Protein AF-A0A7Y5BWC0-F1 (afdb_monomer_lite)

Secondary structure (DSSP, 8-state):
-TTHHHHHHHHHHHHHHTT--SS-HHHHHHHHHHHHHHHHHHHHHHHHSTTGGGGHHHHHHHHHHHHHHHHHTTGGG--

Radius of gyration: 15.83 Å; chains: 1; bounding box: 32×22×45 Å

Foldseek 3Di:
DVCPVVVLVVVVVVCVVVVNPVCDSVNSLLVVLVVLLVLLVVLVCCCPDDCNVVVCVPSVVSNVVSVVSNVVSVSVVND

pLDDT: mean 92.53, std 6.01, range [60.94, 98.31]

Structure (mmCIF, N/CA/C/O backbone):
data_AF-A0A7Y5BWC0-F1
#
_entry.id   AF-A0A7Y5BWC0-F1
#
loop_
_atom_site.group_PDB
_atom_site.id
_atom_site.type_symbol
_atom_site.label_atom_id
_atom_site.label_alt_id
_atom_site.label_comp_id
_atom_site.label_asym_id
_atom_site.label_entity_id
_atom_site.label_seq_id
_atom_site.pdbx_PDB_ins_code
_atom_site.Cartn_x
_atom_site.Cartn_y
_atom_site.Cartn_z
_atom_site.occupancy
_atom_site.B_iso_or_equiv
_atom_site.auth_seq_id
_atom_site.auth_comp_id
_atom_site.auth_asym_id
_atom_site.auth_atom_id
_atom_site.pdbx_PDB_model_num
ATOM 1 N N . ARG A 1 1 ? -5.291 -7.842 -2.650 1.00 60.94 1 ARG A N 1
ATOM 2 C CA . ARG A 1 1 ? -6.589 -7.210 -2.313 1.00 60.94 1 ARG A CA 1
ATOM 3 C C . ARG A 1 1 ? -7.505 -8.065 -1.462 1.00 60.94 1 ARG A C 1
ATOM 5 O O . ARG A 1 1 ? -7.678 -7.715 -0.306 1.00 60.94 1 ARG A O 1
ATOM 12 N N . GLN A 1 2 ? -8.053 -9.185 -1.958 1.00 78.69 2 GLN A N 1
ATOM 13 C CA . GLN A 1 2 ? -9.058 -9.972 -1.208 1.00 78.69 2 GLN A CA 1
ATOM 14 C C . GLN A 1 2 ? -8.625 -10.383 0.214 1.00 78.69 2 GLN A C 1
ATOM 16 O O . GLN A 1 2 ? -9.467 -10.546 1.086 1.00 78.69 2 GLN A O 1
ATOM 21 N N . TRP A 1 3 ? -7.314 -10.495 0.452 1.00 88.81 3 TRP A N 1
ATOM 22 C CA . TRP A 1 3 ? -6.744 -10.863 1.747 1.00 88.81 3 TRP A CA 1
ATOM 23 C C . TRP A 1 3 ? -6.168 -9.694 2.554 1.00 88.81 3 TRP A C 1
ATOM 25 O O . TRP A 1 3 ? -6.018 -9.835 3.760 1.00 88.81 3 TRP A O 1
ATOM 35 N N . GLU A 1 4 ? -5.886 -8.541 1.942 1.00 91.25 4 GLU A N 1
ATOM 36 C CA . GLU A 1 4 ? -5.208 -7.421 2.624 1.00 91.25 4 GLU A CA 1
ATOM 37 C C . GLU A 1 4 ? -6.063 -6.886 3.774 1.00 91.25 4 GLU A C 1
ATOM 39 O O . GLU A 1 4 ? -5.635 -6.900 4.924 1.00 91.25 4 GLU A O 1
ATOM 44 N N . MET A 1 5 ? -7.313 -6.512 3.492 1.00 94.12 5 MET A N 1
ATOM 45 C CA . MET A 1 5 ? -8.214 -5.981 4.518 1.00 94.12 5 MET A CA 1
ATOM 46 C C . MET A 1 5 ? -8.539 -6.994 5.627 1.00 94.12 5 MET A C 1
ATOM 48 O O . MET A 1 5 ? -8.474 -6.609 6.797 1.00 94.12 5 MET A O 1
ATOM 52 N N . PRO A 1 6 ? -8.844 -8.276 5.330 1.00 96.06 6 PRO A N 1
ATOM 53 C CA . PRO A 1 6 ? -8.980 -9.291 6.373 1.00 96.06 6 PRO A CA 1
ATOM 54 C C . PRO A 1 6 ? -7.742 -9.426 7.267 1.00 96.06 6 PRO A C 1
ATOM 56 O O . PRO A 1 6 ? -7.884 -9.492 8.487 1.00 96.06 6 PRO A O 1
ATOM 59 N N . ILE A 1 7 ? -6.536 -9.418 6.686 1.00 96.75 7 ILE A N 1
ATOM 60 C CA . ILE A 1 7 ? -5.281 -9.522 7.443 1.00 96.75 7 ILE A CA 1
ATOM 61 C C . ILE A 1 7 ? -5.085 -8.296 8.339 1.00 96.75 7 ILE A C 1
ATOM 63 O O . ILE A 1 7 ? -4.813 -8.456 9.528 1.00 96.75 7 ILE A O 1
ATOM 67 N N . LEU A 1 8 ? -5.274 -7.084 7.810 1.00 97.06 8 LEU A N 1
ATOM 68 C CA . LEU A 1 8 ? -5.134 -5.847 8.582 1.00 97.06 8 LEU A CA 1
ATOM 69 C C . LEU A 1 8 ? -6.125 -5.797 9.751 1.00 97.06 8 LEU A C 1
ATOM 71 O O . LEU A 1 8 ? -5.747 -5.451 10.870 1.00 97.06 8 LEU A O 1
ATOM 75 N N . ARG A 1 9 ? -7.382 -6.205 9.531 1.00 97.12 9 ARG A N 1
ATOM 76 C CA . ARG A 1 9 ? -8.396 -6.275 10.597 1.00 97.12 9 ARG A CA 1
ATOM 77 C C . ARG A 1 9 ? -8.030 -7.294 11.668 1.00 97.12 9 ARG A C 1
ATOM 79 O O . ARG A 1 9 ? -8.161 -6.999 12.854 1.00 97.12 9 ARG A O 1
ATOM 86 N N . GLN A 1 10 ? -7.544 -8.468 11.266 1.00 97.94 10 GLN A N 1
ATOM 87 C CA . GLN A 1 10 ? -7.087 -9.490 12.206 1.00 97.94 10 GLN A CA 1
ATOM 88 C C . GLN A 1 10 ? -5.876 -9.007 13.014 1.00 97.94 10 GLN A C 1
ATOM 90 O O . GLN A 1 10 ? -5.797 -9.253 14.220 1.00 97.94 10 GLN A O 1
ATOM 95 N N . TYR A 1 11 ? -4.953 -8.289 12.376 1.00 97.88 11 TYR A N 1
ATOM 96 C CA . TYR A 1 11 ? -3.812 -7.674 13.042 1.00 97.88 11 TYR A CA 1
ATOM 97 C C . TYR A 1 11 ? -4.267 -6.627 14.069 1.00 97.88 11 TYR A C 1
ATOM 99 O O . TYR A 1 11 ? -3.898 -6.729 15.239 1.00 97.88 11 TYR A O 1
ATOM 107 N N . HIS A 1 12 ? -5.160 -5.703 13.691 1.00 98.31 12 HIS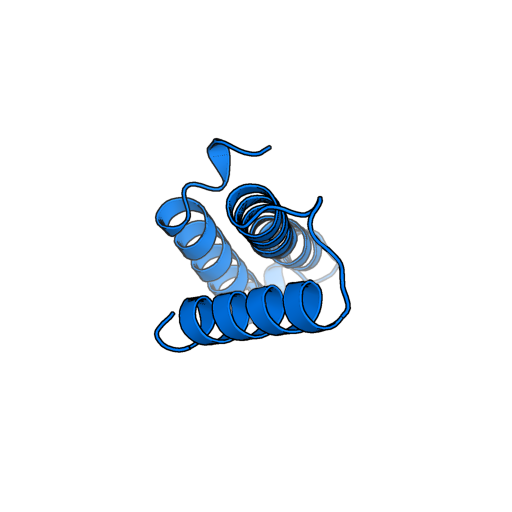 A N 1
ATOM 108 C CA . HIS A 1 12 ? -5.725 -4.702 14.608 1.00 98.31 12 HIS A CA 1
ATOM 109 C C . HIS A 1 12 ? -6.437 -5.335 15.805 1.00 98.31 12 HIS A C 1
ATOM 111 O O . HIS A 1 12 ? -6.189 -4.968 16.954 1.00 98.31 12 HIS A O 1
ATOM 117 N N . ALA A 1 13 ? -7.277 -6.342 15.554 1.00 97.94 13 ALA A N 1
ATOM 118 C CA . ALA A 1 13 ? -7.966 -7.082 16.605 1.00 97.94 13 ALA A CA 1
ATOM 119 C C . ALA A 1 13 ? -6.973 -7.736 17.579 1.00 97.94 13 ALA A C 1
ATOM 121 O O . ALA A 1 13 ? -7.172 -7.688 18.794 1.00 97.94 13 ALA A O 1
ATOM 122 N N . SER A 1 14 ? -5.873 -8.283 17.057 1.00 98.31 14 SER A N 1
ATOM 123 C CA . SER A 1 14 ? -4.811 -8.891 17.863 1.00 98.31 14 SER A CA 1
ATOM 124 C C . SER A 1 14 ? -4.073 -7.860 18.728 1.00 98.31 14 SER A C 1
ATOM 126 O O . SER A 1 14 ? -3.740 -8.157 19.875 1.00 98.31 14 SER A O 1
ATOM 128 N N . LEU A 1 15 ? -3.850 -6.639 18.225 1.00 97.94 15 LEU A N 1
ATOM 129 C CA . LEU A 1 15 ? -3.285 -5.536 19.016 1.00 97.94 15 LEU A CA 1
ATOM 130 C C . LEU A 1 15 ? -4.224 -5.141 20.165 1.00 97.94 15 LEU A C 1
ATOM 132 O O . LEU A 1 15 ? -3.787 -5.031 21.313 1.00 97.94 15 LEU A O 1
ATOM 136 N N . ARG A 1 16 ? -5.529 -5.026 19.887 1.00 97.62 16 ARG A N 1
ATOM 137 C CA . ARG A 1 16 ? -6.541 -4.709 20.907 1.00 97.62 16 ARG A CA 1
ATOM 138 C C . ARG A 1 16 ? -6.644 -5.783 21.987 1.00 97.62 16 ARG A C 1
ATOM 140 O O . ARG A 1 16 ? -6.721 -5.446 23.164 1.00 97.62 16 ARG A O 1
ATOM 147 N N . GLN A 1 17 ? -6.596 -7.062 21.611 1.00 98.06 17 GLN A N 1
ATOM 148 C CA . GLN A 1 17 ? -6.580 -8.182 22.565 1.00 98.06 17 GLN A CA 1
ATOM 149 C C . GLN A 1 17 ? -5.368 -8.141 23.506 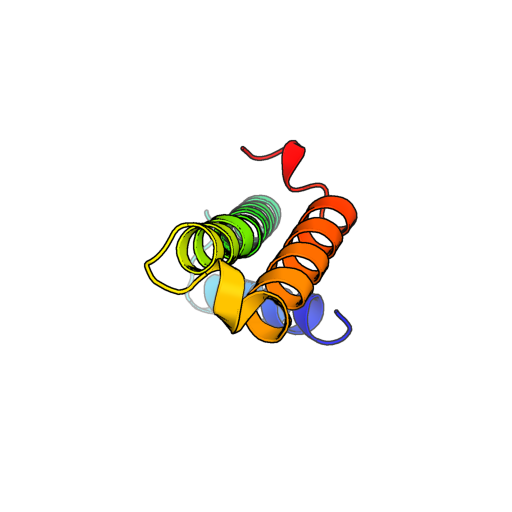1.00 98.06 17 GLN A C 1
ATOM 151 O O . GLN A 1 17 ? -5.456 -8.599 24.641 1.00 98.06 17 GLN A O 1
ATOM 156 N N . ARG A 1 18 ? -4.250 -7.560 23.058 1.00 98.00 18 ARG A N 1
ATOM 157 C CA . ARG A 1 18 ? -3.036 -7.356 23.863 1.00 98.00 18 ARG A CA 1
ATOM 158 C C . ARG A 1 18 ? -3.058 -6.060 24.682 1.00 98.00 18 ARG A C 1
ATOM 160 O O . ARG A 1 18 ? -2.055 -5.724 25.302 1.00 98.00 18 ARG A O 1
ATOM 167 N N . GLY A 1 19 ? -4.179 -5.338 24.693 1.00 98.06 19 GLY A N 1
ATOM 168 C CA . GLY A 1 19 ? -4.363 -4.111 25.470 1.00 98.06 19 GLY A CA 1
ATOM 1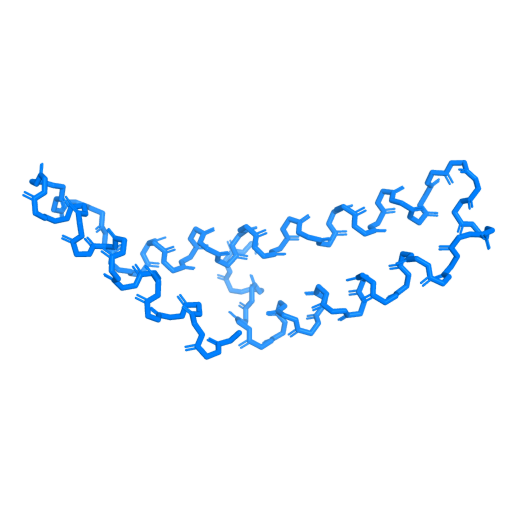69 C C . GLY A 1 19 ? -3.926 -2.826 24.764 1.00 98.06 19 GLY A C 1
ATOM 170 O O . GLY A 1 19 ? -3.972 -1.764 25.377 1.00 98.06 19 GLY A O 1
ATOM 171 N N . ILE A 1 20 ? -3.539 -2.879 23.485 1.00 97.94 20 ILE A N 1
ATOM 172 C CA . ILE A 1 20 ? -3.200 -1.675 22.715 1.00 97.94 20 ILE A CA 1
ATOM 173 C C . ILE A 1 20 ? -4.504 -1.029 22.237 1.00 97.94 20 ILE A C 1
ATOM 175 O O . ILE A 1 20 ? -5.154 -1.517 21.313 1.00 97.94 20 ILE A O 1
ATOM 179 N N . THR A 1 21 ? -4.905 0.061 22.888 1.00 95.00 21 THR A N 1
ATOM 180 C CA . THR A 1 21 ? -6.164 0.777 22.611 1.00 95.00 21 THR A CA 1
ATOM 181 C C . THR A 1 21 ? -5.960 2.150 21.980 1.00 95.00 21 THR A C 1
ATOM 183 O O . THR A 1 21 ? -6.901 2.700 21.416 1.00 95.00 21 THR A O 1
ATOM 186 N N . THR A 1 22 ? -4.744 2.691 22.049 1.00 97.06 22 THR A N 1
ATOM 187 C CA . THR A 1 22 ? -4.387 4.015 21.517 1.00 97.06 22 THR A CA 1
ATOM 188 C C . THR A 1 22 ? -4.060 4.006 20.026 1.00 97.06 22 THR A C 1
ATOM 190 O O . THR A 1 22 ? -3.970 5.068 19.426 1.00 97.06 22 THR A O 1
ATOM 193 N N . TYR A 1 23 ? -3.894 2.826 19.426 1.00 97.06 23 TYR A N 1
ATOM 194 C CA . TYR A 1 23 ? -3.613 2.665 18.003 1.00 97.06 23 TYR A CA 1
ATOM 195 C C . TYR A 1 23 ? -4.912 2.389 17.244 1.00 97.06 23 TYR A C 1
ATOM 197 O O . TYR A 1 23 ? -5.489 1.296 17.331 1.00 97.06 23 TYR A O 1
ATOM 205 N N . SER A 1 24 ? -5.419 3.413 16.559 1.00 97.12 24 SER A N 1
ATOM 206 C CA . SER A 1 24 ? -6.708 3.335 15.876 1.00 97.12 24 SER A CA 1
ATOM 207 C C . SER A 1 24 ? -6.630 2.502 14.595 1.00 97.12 24 SER A C 1
ATOM 209 O O . SER A 1 24 ? -5.556 2.133 14.117 1.00 97.12 24 SER A O 1
ATOM 211 N N . TRP A 1 25 ? -7.798 2.159 14.053 1.00 97.38 25 TRP A N 1
ATOM 212 C CA . TRP A 1 25 ? -7.874 1.461 12.772 1.00 97.38 25 TRP A CA 1
ATOM 213 C C . TRP A 1 25 ? -7.380 2.353 11.628 1.00 97.38 25 TRP A C 1
ATOM 215 O O . TRP A 1 25 ? -6.679 1.886 10.737 1.00 97.38 25 TRP A O 1
ATOM 225 N N . GLU A 1 26 ? -7.729 3.635 11.683 1.00 96.69 26 GLU A N 1
ATOM 226 C CA . GLU A 1 26 ? -7.348 4.653 10.709 1.00 96.69 26 GLU A CA 1
ATOM 227 C C . GLU A 1 26 ? -5.827 4.790 10.661 1.00 96.69 26 GLU A C 1
ATOM 229 O O . GLU A 1 26 ? -5.248 4.687 9.587 1.00 96.69 26 GLU A O 1
ATOM 234 N N . GLN A 1 27 ? -5.175 4.879 11.826 1.00 97.12 27 GLN A N 1
ATOM 235 C CA . GLN A 1 27 ? -3.719 4.968 11.900 1.00 97.12 27 GLN A CA 1
ATOM 236 C C . GLN A 1 27 ? -3.033 3.716 11.334 1.00 97.12 27 GLN A C 1
ATOM 238 O O . GLN A 1 27 ? -2.073 3.825 10.580 1.00 97.12 27 GLN A O 1
ATOM 243 N N . LEU A 1 28 ? -3.557 2.522 11.631 1.00 97.56 28 LEU A N 1
ATOM 244 C CA . LEU A 1 28 ? -3.060 1.278 11.038 1.00 97.56 28 LEU A CA 1
ATOM 245 C C . LEU A 1 28 ? -3.199 1.262 9.521 1.00 97.56 28 LEU A C 1
ATOM 247 O O . LEU A 1 28 ? -2.311 0.782 8.815 1.00 97.56 28 LEU A O 1
ATOM 251 N N . PHE A 1 29 ? -4.328 1.748 9.017 1.00 96.75 29 PHE A N 1
ATOM 252 C CA . PHE A 1 29 ? -4.568 1.785 7.589 1.00 96.75 29 PHE A CA 1
ATOM 253 C C . PHE A 1 29 ? -3.665 2.807 6.888 1.00 96.75 29 PHE A C 1
ATOM 255 O O . PHE A 1 29 ? -3.132 2.500 5.822 1.00 96.75 29 PHE A O 1
ATOM 262 N N . ASP A 1 30 ? -3.415 3.959 7.506 1.00 96.62 30 ASP A N 1
ATOM 263 C CA . ASP A 1 30 ? -2.471 4.955 7.000 1.00 96.62 30 ASP A CA 1
ATOM 264 C C . ASP A 1 30 ? -1.030 4.429 7.001 1.00 96.62 30 ASP A C 1
ATOM 266 O O . ASP A 1 30 ? -0.346 4.522 5.981 1.00 96.62 30 ASP A O 1
ATOM 270 N N . ASP A 1 31 ? -0.600 3.750 8.067 1.00 96.00 31 ASP A N 1
ATOM 271 C CA . ASP A 1 31 ? 0.707 3.081 8.113 1.00 96.00 31 ASP A CA 1
ATOM 272 C C . ASP A 1 31 ? 0.840 2.029 6.996 1.00 96.00 31 ASP A C 1
ATOM 274 O O . ASP A 1 31 ? 1.871 1.927 6.326 1.00 96.00 31 ASP A O 1
ATOM 278 N N . TYR A 1 32 ? -0.226 1.266 6.732 1.00 95.75 32 TYR A N 1
ATOM 279 C CA . TYR A 1 32 ? -0.255 0.316 5.621 1.00 95.75 32 TYR A CA 1
ATOM 280 C C . TYR A 1 32 ? -0.132 1.010 4.254 1.00 95.75 32 TYR A C 1
ATOM 282 O O . TYR A 1 32 ? 0.630 0.545 3.400 1.00 95.75 32 TYR A O 1
ATOM 290 N N . ARG A 1 33 ? -0.832 2.133 4.042 1.00 94.75 33 ARG A N 1
ATOM 291 C CA . ARG A 1 33 ? -0.736 2.942 2.811 1.00 94.75 33 ARG A CA 1
ATOM 292 C C . ARG A 1 33 ? 0.685 3.466 2.599 1.00 94.75 33 ARG A C 1
ATOM 294 O O . ARG A 1 33 ? 1.188 3.397 1.476 1.00 94.75 33 ARG A O 1
ATOM 301 N N . LEU A 1 34 ? 1.363 3.896 3.666 1.00 93.31 34 LEU A N 1
ATOM 302 C CA . LEU A 1 34 ? 2.772 4.300 3.626 1.00 93.31 34 LEU A CA 1
ATOM 303 C C . LEU A 1 34 ? 3.702 3.134 3.245 1.00 93.31 34 LEU A C 1
ATOM 305 O O . LEU A 1 34 ? 4.625 3.304 2.445 1.00 93.31 34 LEU A O 1
ATOM 309 N N . CYS A 1 35 ? 3.444 1.921 3.740 1.00 93.12 35 CYS A N 1
ATOM 310 C CA . CYS A 1 35 ? 4.203 0.740 3.320 1.00 93.12 35 CYS A CA 1
ATOM 311 C C . CYS A 1 35 ? 4.009 0.409 1.832 1.00 93.12 35 CYS A C 1
ATOM 313 O O . CYS A 1 35 ? 4.969 0.017 1.166 1.00 93.12 35 CYS A O 1
ATOM 315 N N . VAL A 1 36 ? 2.796 0.571 1.291 1.00 93.12 36 VAL A N 1
ATOM 316 C CA . VAL A 1 36 ? 2.537 0.376 -0.148 1.00 93.12 36 VAL A CA 1
ATOM 317 C C . VAL A 1 36 ? 3.312 1.395 -0.982 1.00 93.12 36 VAL A C 1
ATOM 319 O O . VAL A 1 36 ? 3.975 1.016 -1.950 1.00 93.12 36 VAL A O 1
ATOM 322 N N . ALA A 1 37 ? 3.308 2.658 -0.554 1.00 90.44 37 ALA A N 1
ATOM 323 C CA . ALA A 1 37 ? 4.097 3.735 -1.143 1.00 90.44 37 ALA A CA 1
ATOM 324 C C . ALA A 1 37 ? 5.604 3.413 -1.209 1.00 90.44 37 ALA A C 1
ATOM 326 O O . ALA A 1 37 ? 6.261 3.713 -2.207 1.00 90.44 37 ALA A O 1
ATOM 327 N N . MET A 1 38 ? 6.154 2.713 -0.210 1.00 90.00 38 MET A N 1
ATOM 328 C CA . MET A 1 38 ? 7.554 2.264 -0.222 1.00 90.00 38 MET A CA 1
ATOM 329 C C . MET A 1 38 ? 7.878 1.322 -1.399 1.00 90.00 38 MET A C 1
ATOM 331 O O . MET A 1 38 ? 9.019 1.270 -1.862 1.00 90.00 38 MET A O 1
ATOM 335 N N . GLY A 1 39 ? 6.886 0.612 -1.946 1.00 90.25 39 GLY A N 1
ATOM 336 C CA . GLY A 1 39 ? 7.054 -0.215 -3.145 1.00 90.25 39 GLY A CA 1
ATOM 337 C C . GLY A 1 39 ? 7.486 0.583 -4.381 1.00 90.25 39 GLY A C 1
ATOM 338 O O . GLY A 1 39 ? 8.226 0.058 -5.218 1.00 90.25 39 GLY A O 1
ATOM 339 N N . LEU A 1 40 ? 7.098 1.861 -4.474 1.00 90.94 40 LEU A N 1
ATOM 340 C CA . LEU A 1 40 ? 7.552 2.758 -5.540 1.00 90.94 40 LEU A CA 1
ATOM 341 C C . LEU A 1 40 ? 9.038 3.054 -5.427 1.00 90.94 40 LEU A C 1
ATOM 343 O O . LEU A 1 40 ? 9.741 2.982 -6.431 1.00 90.94 40 LEU A O 1
ATOM 347 N N . TYR A 1 41 ? 9.518 3.333 -4.212 1.00 90.38 41 TYR A N 1
ATOM 348 C CA . TYR A 1 41 ? 10.940 3.551 -3.965 1.00 90.38 41 TYR A CA 1
ATOM 349 C C . TYR A 1 41 ? 11.757 2.354 -4.460 1.00 90.38 41 TYR A C 1
ATOM 351 O O . TYR A 1 41 ? 12.665 2.521 -5.269 1.00 90.38 41 TYR A O 1
ATOM 359 N N . VAL A 1 42 ? 11.360 1.132 -4.085 1.00 89.06 42 VAL A N 1
ATOM 360 C CA . VAL A 1 42 ? 12.037 -0.091 -4.542 1.00 89.06 42 VAL A CA 1
ATOM 361 C C . VAL A 1 42 ? 12.042 -0.182 -6.071 1.00 89.06 42 VAL A C 1
ATOM 363 O O . VAL A 1 42 ? 13.096 -0.397 -6.665 1.00 89.06 42 VAL A O 1
ATOM 366 N N . ALA A 1 43 ? 10.898 0.013 -6.731 1.00 91.56 43 ALA A N 1
ATOM 367 C CA . ALA A 1 43 ? 10.825 -0.058 -8.191 1.00 91.56 43 ALA A CA 1
ATOM 368 C C . ALA A 1 43 ? 11.706 1.003 -8.886 1.00 91.56 43 ALA A C 1
ATOM 370 O O . ALA A 1 43 ? 12.350 0.710 -9.897 1.00 91.56 43 ALA A O 1
ATOM 371 N N . VAL A 1 44 ? 11.773 2.214 -8.327 1.00 91.31 44 VAL A N 1
ATOM 372 C CA . VAL A 1 44 ? 12.609 3.313 -8.829 1.00 91.31 44 VAL A CA 1
ATOM 373 C C . VAL A 1 44 ? 14.098 3.012 -8.656 1.00 91.31 44 VAL A C 1
ATOM 375 O O . VAL A 1 44 ? 14.866 3.242 -9.589 1.00 91.31 44 VAL A O 1
ATOM 378 N N . GLU A 1 45 ? 14.517 2.441 -7.527 1.00 91.50 45 GLU A N 1
ATOM 379 C CA . GLU A 1 45 ? 15.920 2.065 -7.310 1.00 91.50 45 GLU A CA 1
ATOM 380 C C . GLU A 1 45 ? 16.389 1.000 -8.315 1.00 91.50 45 GLU A C 1
ATOM 382 O O . GLU A 1 45 ? 17.468 1.123 -8.898 1.00 91.50 45 GLU A O 1
ATOM 387 N N . TYR A 1 46 ? 15.550 0.005 -8.626 1.00 88.12 46 TYR A N 1
ATOM 388 C CA . TYR A 1 46 ? 15.860 -0.978 -9.676 1.00 88.12 46 TYR A CA 1
ATOM 389 C C . TYR A 1 46 ? 15.925 -0.364 -11.084 1.00 88.12 46 TYR A C 1
ATOM 391 O O . TYR A 1 46 ? 16.694 -0.840 -11.923 1.00 88.12 46 TYR A O 1
ATOM 399 N N . CYS A 1 47 ? 15.142 0.686 -11.346 1.00 90.00 47 CYS A N 1
ATOM 400 C CA . CYS A 1 47 ? 15.184 1.437 -12.601 1.00 90.00 47 CYS A CA 1
ATOM 401 C C . CYS A 1 47 ? 16.477 2.260 -12.737 1.00 90.00 47 CYS A C 1
ATOM 403 O O . CYS A 1 47 ? 17.097 2.271 -13.803 1.00 90.00 47 CYS A O 1
ATOM 405 N N . ARG A 1 48 ? 16.904 2.926 -11.655 1.00 88.31 48 ARG A N 1
ATOM 406 C CA . ARG A 1 48 ? 18.073 3.824 -11.631 1.00 88.31 48 ARG A CA 1
ATOM 407 C C . ARG A 1 48 ? 19.413 3.098 -11.502 1.00 88.31 48 ARG A C 1
ATOM 409 O O . ARG A 1 48 ? 20.433 3.659 -11.896 1.00 88.31 48 ARG A O 1
ATOM 416 N N . GLY A 1 49 ? 19.424 1.892 -10.937 1.00 84.00 49 GLY A N 1
ATOM 417 C CA . GLY A 1 49 ? 20.641 1.116 -10.715 1.00 84.00 49 GLY A CA 1
ATOM 418 C C . GLY A 1 49 ? 21.351 0.690 -12.003 1.00 84.00 49 GLY A C 1
ATOM 419 O O . GLY A 1 49 ? 20.778 0.668 -13.098 1.00 84.00 49 GLY A O 1
ATOM 420 N N . GLU A 1 50 ? 22.618 0.291 -11.877 1.00 81.38 50 GLU A N 1
ATOM 421 C CA . GLU A 1 50 ? 23.383 -0.228 -13.010 1.00 81.38 50 GLU A CA 1
ATOM 422 C C . GLU A 1 50 ? 22.665 -1.420 -13.660 1.00 81.38 50 GLU A C 1
ATOM 424 O O . GLU A 1 50 ? 22.258 -2.388 -13.010 1.00 81.38 50 GLU A O 1
ATOM 429 N N . GLY A 1 51 ? 22.467 -1.337 -14.977 1.00 80.94 51 GLY A N 1
ATOM 430 C CA . GLY A 1 51 ? 21.709 -2.338 -15.725 1.00 80.94 51 GLY A CA 1
ATOM 431 C C . GLY A 1 51 ? 20.186 -2.196 -15.641 1.00 80.94 51 GLY A C 1
ATOM 432 O O . GLY A 1 51 ? 19.502 -3.081 -16.147 1.00 80.94 51 GLY A O 1
ATOM 433 N N . GLY A 1 52 ? 19.642 -1.108 -15.084 1.00 84.31 52 GLY A N 1
ATOM 434 C CA . GLY A 1 52 ? 18.199 -0.830 -15.078 1.00 84.31 52 GLY A CA 1
ATOM 435 C C . GLY A 1 52 ? 17.577 -0.908 -16.475 1.00 84.31 52 GLY A C 1
ATOM 436 O O . GLY A 1 52 ? 16.619 -1.647 -16.688 1.00 84.31 52 GLY A O 1
ATOM 437 N N . ALA A 1 53 ? 18.201 -0.289 -17.482 1.00 83.50 53 ALA A N 1
ATOM 438 C CA . ALA A 1 53 ? 17.748 -0.384 -18.877 1.00 83.50 53 ALA A CA 1
ATOM 439 C C . ALA A 1 53 ? 17.728 -1.826 -19.434 1.00 83.50 53 ALA A C 1
ATOM 441 O O . ALA A 1 53 ? 16.919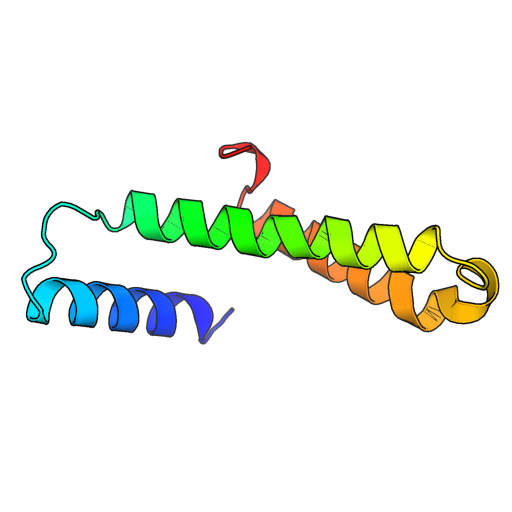 -2.140 -20.300 1.00 83.50 53 ALA A O 1
ATOM 442 N N . ARG A 1 54 ? 18.592 -2.717 -18.922 1.00 88.25 54 ARG A N 1
ATOM 443 C CA . ARG A 1 54 ? 18.655 -4.137 -19.319 1.00 88.25 54 ARG A CA 1
ATOM 444 C C . ARG A 1 54 ? 17.634 -5.020 -18.596 1.00 88.25 54 ARG A C 1
ATOM 446 O O . ARG A 1 54 ? 17.463 -6.160 -19.000 1.00 88.25 54 ARG A O 1
ATOM 453 N N . ARG A 1 55 ? 16.993 -4.511 -17.539 1.00 88.19 55 ARG A N 1
ATOM 454 C CA . ARG A 1 55 ? 16.031 -5.232 -16.686 1.00 88.19 55 ARG A CA 1
ATOM 455 C C . ARG A 1 55 ? 14.666 -4.547 -16.655 1.00 88.19 55 ARG A C 1
ATOM 457 O O . ARG A 1 55 ? 13.980 -4.561 -15.634 1.00 88.19 55 ARG A O 1
ATOM 464 N N . VAL A 1 56 ? 14.288 -3.893 -17.754 1.00 93.50 56 VAL A N 1
ATOM 465 C CA . VAL A 1 56 ? 13.001 -3.189 -17.878 1.00 93.50 56 VAL A CA 1
ATOM 466 C C . VAL A 1 56 ? 11.811 -4.118 -17.657 1.00 93.50 56 VAL A C 1
ATOM 468 O O . VAL A 1 56 ? 10.845 -3.735 -17.008 1.00 93.50 56 VAL A O 1
ATOM 471 N N . ASP A 1 57 ? 11.923 -5.364 -18.101 1.00 93.81 57 ASP A N 1
ATOM 472 C CA . ASP A 1 57 ? 10.965 -6.444 -17.880 1.00 93.81 57 ASP A CA 1
ATOM 473 C C . ASP A 1 57 ? 10.755 -6.773 -16.393 1.00 93.81 57 ASP A C 1
ATOM 475 O O . ASP A 1 57 ? 9.703 -7.286 -16.018 1.00 93.81 57 ASP A O 1
ATOM 479 N N . VAL A 1 58 ? 11.719 -6.428 -15.535 1.00 89.56 58 VAL A N 1
ATOM 480 C CA . VAL A 1 58 ? 11.644 -6.629 -14.086 1.00 89.56 58 VAL A CA 1
ATOM 481 C C . VAL A 1 58 ? 11.049 -5.406 -13.392 1.00 89.56 58 VAL A C 1
ATOM 483 O O . VAL A 1 58 ? 10.043 -5.522 -12.689 1.00 89.56 58 VAL A O 1
ATOM 486 N N . TRP A 1 59 ? 11.648 -4.223 -13.568 1.00 93.25 59 TRP A N 1
ATOM 487 C CA . TRP A 1 59 ? 11.264 -3.053 -12.768 1.00 93.25 59 TRP A CA 1
ATOM 488 C C . TRP A 1 59 ? 10.006 -2.353 -13.281 1.00 93.25 59 TRP A C 1
ATOM 490 O O . TRP A 1 59 ? 9.265 -1.798 -12.470 1.00 93.25 59 TRP A O 1
ATOM 500 N N . LEU A 1 60 ? 9.706 -2.395 -14.585 1.00 95.06 60 LEU A N 1
ATOM 501 C CA . LEU A 1 60 ? 8.534 -1.703 -15.128 1.00 95.06 60 LEU A CA 1
ATOM 502 C C . LEU A 1 60 ? 7.217 -2.319 -14.621 1.00 95.06 60 LEU A C 1
ATOM 504 O O . LEU A 1 60 ? 6.380 -1.561 -14.126 1.00 95.06 60 LEU A O 1
ATOM 508 N N . PRO A 1 61 ? 7.027 -3.656 -14.607 1.00 95.44 61 PRO A N 1
ATOM 509 C CA . PRO A 1 61 ? 5.833 -4.249 -14.004 1.00 95.44 61 PRO A CA 1
ATOM 510 C C . PRO A 1 61 ? 5.760 -4.060 -12.485 1.00 95.44 61 PRO A C 1
ATOM 512 O O . PRO A 1 61 ? 4.671 -4.051 -11.911 1.00 95.44 61 PRO A O 1
ATOM 515 N N . MET A 1 62 ? 6.900 -3.952 -11.790 1.00 94.44 62 MET A N 1
ATOM 516 C CA . MET A 1 62 ? 6.915 -3.598 -10.363 1.00 94.44 62 MET A CA 1
ATOM 517 C C . MET A 1 62 ? 6.410 -2.170 -10.152 1.00 94.44 62 MET A C 1
ATOM 519 O O . MET A 1 62 ? 5.517 -1.966 -9.334 1.00 94.44 62 MET A O 1
ATOM 523 N N . LEU A 1 63 ? 6.921 -1.217 -10.935 1.00 94.56 63 LEU A N 1
ATOM 524 C CA . LEU A 1 63 ? 6.525 0.187 -10.880 1.00 94.56 63 LEU A CA 1
ATOM 525 C C . LEU A 1 63 ? 5.036 0.363 -11.190 1.00 94.56 63 LEU A C 1
ATOM 527 O O . LEU A 1 63 ? 4.333 1.019 -10.431 1.00 94.56 63 LEU A O 1
ATOM 531 N N . GLN A 1 64 ? 4.543 -0.268 -12.260 1.00 96.00 64 GLN A N 1
ATOM 532 C CA . GLN A 1 64 ? 3.128 -0.211 -12.639 1.00 96.00 64 GLN A CA 1
ATOM 533 C C . GLN A 1 64 ? 2.224 -0.735 -11.521 1.00 96.00 64 GLN A C 1
ATOM 535 O O . GLN A 1 64 ? 1.284 -0.054 -11.128 1.00 96.00 64 GLN A O 1
ATOM 540 N N . ARG A 1 65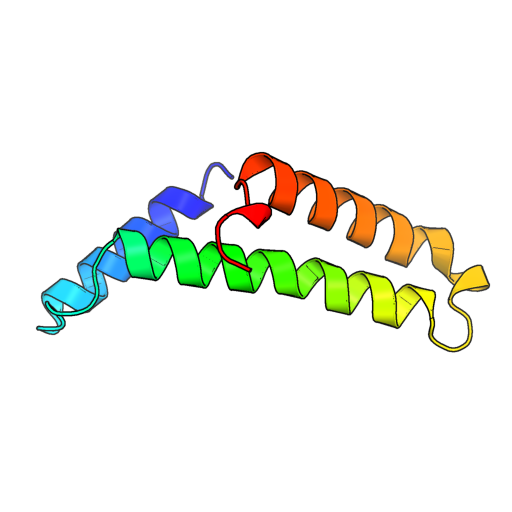 ? 2.533 -1.908 -10.951 1.00 94.56 65 ARG A N 1
ATOM 541 C CA . ARG A 1 65 ? 1.743 -2.474 -9.845 1.00 94.56 65 ARG A CA 1
ATOM 542 C C . ARG A 1 65 ? 1.783 -1.603 -8.594 1.00 94.56 65 ARG A C 1
ATOM 544 O O . ARG A 1 65 ? 0.761 -1.477 -7.929 1.00 94.56 65 ARG A O 1
ATOM 551 N N . ALA A 1 66 ? 2.939 -1.022 -8.274 1.00 93.94 66 ALA A N 1
ATOM 552 C CA . ALA A 1 66 ? 3.081 -0.132 -7.129 1.00 93.94 66 ALA A CA 1
ATOM 553 C C . ALA A 1 66 ? 2.275 1.163 -7.315 1.00 93.94 66 ALA A C 1
ATOM 555 O O . ALA A 1 66 ? 1.565 1.555 -6.394 1.00 93.94 66 ALA A O 1
ATOM 556 N N . LEU A 1 67 ? 2.313 1.775 -8.505 1.00 94.75 67 LEU A N 1
ATOM 557 C CA . LEU A 1 67 ? 1.503 2.955 -8.835 1.00 94.75 67 LEU A CA 1
ATOM 558 C C . LEU A 1 67 ? 0.008 2.640 -8.755 1.00 94.75 67 LEU A C 1
ATOM 560 O O . LEU A 1 67 ? -0.707 3.317 -8.030 1.00 94.75 67 LEU A O 1
ATOM 564 N N . THR A 1 68 ? -0.444 1.555 -9.391 1.00 95.50 68 THR A N 1
ATOM 565 C CA . THR A 1 68 ? -1.849 1.124 -9.312 1.00 95.50 68 THR A CA 1
ATOM 566 C C . THR A 1 68 ? -2.286 0.874 -7.869 1.00 95.50 68 THR A C 1
ATOM 568 O O . THR A 1 68 ? -3.364 1.297 -7.471 1.00 95.50 68 THR A O 1
ATOM 571 N N . ALA A 1 69 ? -1.445 0.232 -7.051 1.00 93.81 69 ALA A N 1
ATOM 572 C CA . ALA A 1 69 ? -1.756 0.020 -5.641 1.00 93.81 69 ALA A CA 1
ATOM 573 C C . ALA A 1 69 ? -1.844 1.337 -4.852 1.00 93.81 69 ALA A C 1
ATOM 575 O O . ALA A 1 69 ? -2.701 1.442 -3.976 1.00 93.81 69 ALA A O 1
ATOM 576 N N . CYS A 1 70 ? -0.997 2.323 -5.168 1.00 94.06 70 CYS A N 1
ATOM 577 C CA . CYS A 1 70 ? -1.043 3.650 -4.558 1.00 94.06 70 CYS A CA 1
ATOM 578 C C . CYS A 1 70 ? -2.311 4.414 -4.945 1.00 94.06 70 CYS A C 1
ATOM 580 O O . CYS A 1 70 ? -2.961 4.967 -4.061 1.00 94.06 70 CYS A O 1
ATOM 582 N N . ASP A 1 71 ? -2.680 4.405 -6.227 1.00 94.38 71 ASP A N 1
ATOM 583 C CA . ASP A 1 71 ? -3.898 5.054 -6.725 1.00 94.38 71 ASP A CA 1
ATOM 584 C C . ASP A 1 71 ? -5.135 4.442 -6.069 1.00 94.38 71 ASP A C 1
ATOM 586 O O . ASP A 1 71 ? -5.969 5.130 -5.489 1.00 94.38 71 ASP A O 1
ATOM 590 N N . ASP A 1 72 ? -5.217 3.117 -6.072 1.00 93.88 72 ASP A N 1
ATOM 591 C CA . ASP A 1 72 ? -6.361 2.405 -5.529 1.00 93.88 72 ASP A CA 1
ATOM 592 C C . ASP A 1 72 ? -6.538 2.559 -4.001 1.00 93.88 72 ASP A C 1
ATOM 594 O O . ASP A 1 72 ? -7.628 2.323 -3.478 1.00 93.88 72 ASP A O 1
ATOM 598 N N . LEU A 1 73 ? -5.456 2.846 -3.270 1.00 93.06 73 LEU A N 1
ATOM 599 C CA . LEU A 1 73 ? -5.464 3.079 -1.820 1.00 93.06 73 LEU A CA 1
ATOM 600 C C . LEU A 1 73 ? -5.397 4.573 -1.472 1.00 93.06 73 LEU A C 1
ATOM 602 O O . LEU A 1 73 ? -5.261 4.923 -0.296 1.00 93.06 73 LEU A O 1
ATOM 606 N N . ASN A 1 74 ? -5.470 5.448 -2.480 1.00 93.50 74 ASN A N 1
ATOM 607 C CA . ASN A 1 74 ? -5.307 6.892 -2.359 1.00 93.50 74 ASN A CA 1
ATOM 608 C C . ASN A 1 74 ? -4.074 7.276 -1.525 1.00 93.50 74 ASN A C 1
ATOM 610 O O . ASN A 1 74 ? -4.162 8.156 -0.674 1.00 93.50 74 ASN A O 1
ATOM 614 N N . CYS A 1 75 ? -2.925 6.614 -1.695 1.00 92.69 75 CYS A N 1
ATOM 615 C CA . CYS A 1 75 ? -1.728 6.868 -0.873 1.00 92.69 75 CYS A CA 1
ATOM 616 C C . CYS A 1 75 ? -1.299 8.351 -0.862 1.00 92.69 75 CYS A C 1
ATOM 618 O O . CYS A 1 75 ? -0.629 8.784 0.068 1.00 92.69 75 CYS A O 1
ATOM 620 N N . THR A 1 76 ? -1.751 9.147 -1.835 1.00 89.50 76 THR A N 1
ATOM 621 C CA . THR A 1 76 ? -1.572 10.602 -1.893 1.00 89.50 76 THR A CA 1
ATOM 622 C C . THR A 1 76 ? -2.156 11.406 -0.744 1.00 89.50 76 THR A C 1
ATOM 624 O O . THR A 1 76 ? -1.754 12.547 -0.569 1.00 89.50 76 THR A O 1
ATOM 627 N N . GLU A 1 77 ? -3.084 10.858 0.035 1.00 92.00 77 GLU A N 1
ATOM 628 C CA . GLU A 1 77 ? -3.660 11.588 1.172 1.00 92.00 77 GLU A CA 1
ATOM 629 C C . GLU A 1 77 ? -2.829 11.458 2.459 1.00 92.00 77 GLU A C 1
ATOM 631 O O . GLU A 1 77 ? -3.154 12.114 3.445 1.00 92.00 77 GLU A O 1
ATOM 636 N N . VAL A 1 78 ? -1.791 10.609 2.476 1.00 87.88 78 VAL A N 1
ATOM 637 C CA . VAL A 1 78 ? -1.004 10.299 3.688 1.00 87.88 78 VAL A CA 1
ATOM 638 C C . VAL A 1 78 ? 0.491 10.613 3.582 1.00 87.88 78 VAL A C 1
ATOM 640 O O . VAL A 1 78 ? 1.205 10.406 4.562 1.00 87.88 78 VAL A O 1
ATOM 643 N N . TRP A 1 79 ? 0.978 11.103 2.437 1.00 74.81 79 TRP A N 1
ATOM 644 C CA . TRP A 1 79 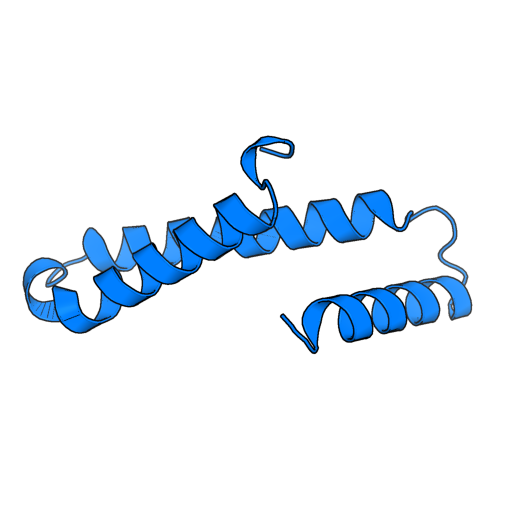? 2.387 11.477 2.230 1.00 74.81 79 TRP A CA 1
ATOM 645 C C . TRP A 1 79 ? 2.579 12.926 1.764 1.00 74.81 79 TRP A C 1
ATOM 647 O O . TRP A 1 79 ? 1.642 13.504 1.168 1.00 74.81 79 TRP A O 1
#

Sequence (79 aa):
RQWEMPILRQYHASLRQRGITTYSWEQLFDDYRLCVAMGLYVAVEYCRGEGGARRVDVWLPMLQRALTACDDLNCTEVW